Protein AF-A0AAD4JX35-F1 (afdb_monomer)

Sequence (156 aa):
MMIQSEDQEIDRALELCKLIRSDLLKCVGIVQRLDRKYNEPNRYRIDMKPFHMDPMLGRPNSPSLSALCLARSSNVSVSMLSLASCAGAVKNEGRTSNELNAIFVDLNSKCIKLRRELEATTAHAQRITNCSLRQDRVQHRMLMGPQSSKTLICKH

Solvent-accessible surface area (backbone atoms only — not comparable to full-atom values): 10142 Å² total; per-residue (Å²): 118,67,70,65,52,53,53,56,50,50,54,51,50,50,54,51,52,52,50,53,51,53,52,51,53,51,51,51,52,52,50,54,50,48,46,55,72,73,66,45,88,66,82,80,65,73,81,69,71,73,76,78,76,72,77,84,78,71,88,80,89,87,84,87,79,91,78,76,82,80,84,78,82,86,84,80,82,74,76,82,77,75,92,76,77,71,94,73,80,91,70,83,75,73,78,51,73,66,55,52,48,52,51,50,54,52,51,51,54,50,53,55,50,51,51,54,53,47,54,52,50,52,57,48,50,52,52,50,51,55,50,60,75,68,56,72,74,51,69,43,81,40,64,77,43,100,89,45,90,54,68,45,77,48,78,94

pLDDT: mean 72.78, std 22.41, range [32.84, 98.31]

Radius of gyration: 36.79 Å; Cα contacts (8 Å, |Δi|>4): 32; chains: 1; bounding box: 71×34×126 Å

Structure (mmCIF, N/CA/C/O backbone):
data_AF-A0AAD4JX35-F1
#
_entry.id   AF-A0AAD4JX35-F1
#
loop_
_atom_site.group_PDB
_atom_site.id
_atom_site.type_symbol
_atom_site.label_atom_id
_atom_site.label_alt_id
_atom_site.label_comp_id
_atom_site.label_asym_id
_atom_site.label_entity_id
_atom_site.label_seq_id
_atom_site.pdbx_PDB_ins_code
_atom_site.Cartn_x
_atom_site.Cartn_y
_atom_site.Cartn_z
_atom_site.occupancy
_atom_site.B_iso_or_equiv
_atom_site.auth_seq_id
_atom_site.auth_comp_id
_atom_site.auth_asym_id
_atom_site.auth_atom_id
_atom_site.pdbx_PDB_model_num
ATOM 1 N N . MET A 1 1 ? 17.339 1.657 -67.242 1.00 54.09 1 MET A N 1
ATOM 2 C CA . MET A 1 1 ? 16.122 1.787 -66.410 1.00 54.09 1 MET A CA 1
ATOM 3 C C . MET A 1 1 ? 16.310 1.224 -64.998 1.00 54.09 1 MET A C 1
ATOM 5 O O . MET A 1 1 ? 15.802 1.845 -64.085 1.00 54.09 1 MET A O 1
ATOM 9 N N . MET A 1 2 ? 17.076 0.136 -64.792 1.00 58.59 2 MET A N 1
ATOM 10 C CA . MET A 1 2 ? 17.401 -0.401 -63.448 1.00 58.59 2 MET A CA 1
ATOM 11 C C . MET A 1 2 ? 18.201 0.556 -62.545 1.00 58.59 2 MET A C 1
ATOM 13 O O . MET A 1 2 ? 17.868 0.716 -61.382 1.00 58.59 2 MET A O 1
ATOM 17 N N . ILE A 1 3 ? 19.194 1.263 -63.090 1.00 59.94 3 ILE A N 1
ATOM 18 C CA . ILE A 1 3 ? 20.040 2.181 -62.298 1.00 59.94 3 ILE A CA 1
ATOM 19 C C . ILE A 1 3 ? 19.207 3.312 -61.658 1.00 59.94 3 ILE A C 1
ATOM 21 O O . ILE A 1 3 ? 19.419 3.683 -60.514 1.00 59.94 3 ILE A O 1
ATOM 25 N N . GLN A 1 4 ? 18.172 3.796 -62.356 1.00 60.81 4 GLN A N 1
ATOM 26 C CA . GLN A 1 4 ? 17.282 4.841 -61.835 1.00 60.81 4 GLN A CA 1
ATOM 27 C C . GLN A 1 4 ? 16.354 4.349 -60.713 1.00 60.81 4 GLN A C 1
ATOM 29 O O . GLN A 1 4 ? 15.934 5.159 -59.891 1.00 60.81 4 GLN A O 1
ATOM 34 N N . SER A 1 5 ? 16.00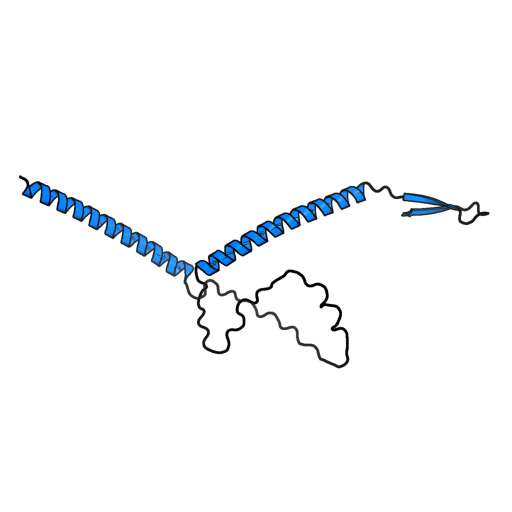1 3.057 -60.674 1.00 67.94 5 SER A N 1
ATOM 35 C CA . SER A 1 5 ? 15.181 2.514 -59.581 1.00 67.94 5 SER A CA 1
ATOM 36 C C . SER A 1 5 ? 16.006 2.258 -58.324 1.00 67.94 5 SER A C 1
ATOM 38 O O . SER A 1 5 ? 15.511 2.497 -57.228 1.00 67.94 5 SER A O 1
ATOM 40 N N . GLU A 1 6 ? 17.261 1.830 -58.482 1.00 70.06 6 GLU A N 1
ATOM 41 C CA . GLU A 1 6 ? 18.200 1.645 -57.368 1.00 70.06 6 GLU A CA 1
ATOM 42 C C . GLU A 1 6 ? 18.534 2.986 -56.697 1.00 70.06 6 GLU A C 1
ATOM 44 O O . GLU A 1 6 ? 18.455 3.092 -55.473 1.00 70.06 6 GLU A O 1
ATOM 49 N N . ASP A 1 7 ? 18.770 4.046 -57.478 1.00 74.06 7 ASP A N 1
ATOM 50 C CA . ASP A 1 7 ? 18.987 5.399 -56.945 1.00 74.06 7 ASP A CA 1
ATOM 51 C C . ASP A 1 7 ? 17.775 5.900 -56.129 1.00 74.06 7 ASP A C 1
ATOM 53 O O . ASP A 1 7 ? 17.926 6.439 -55.032 1.00 74.06 7 ASP A O 1
ATOM 57 N N . GLN A 1 8 ? 16.548 5.630 -56.593 1.00 81.25 8 GLN A N 1
ATOM 58 C CA . GLN A 1 8 ? 15.320 5.979 -55.860 1.00 81.25 8 GLN A CA 1
ATOM 59 C C . GLN A 1 8 ? 15.116 5.170 -54.571 1.00 81.25 8 GLN A C 1
ATOM 61 O O . GLN A 1 8 ? 14.416 5.609 -53.652 1.00 81.25 8 GLN A O 1
ATOM 66 N N . GLU A 1 9 ? 15.637 3.950 -54.497 1.00 85.69 9 GLU A N 1
ATOM 67 C CA . GLU A 1 9 ? 15.598 3.140 -53.278 1.00 85.69 9 GLU A CA 1
ATOM 68 C C . GLU A 1 9 ? 16.635 3.617 -52.260 1.00 85.69 9 GLU A C 1
ATOM 70 O O . GLU A 1 9 ? 16.321 3.710 -51.070 1.00 85.69 9 GLU A O 1
ATOM 75 N N . ILE A 1 10 ? 17.819 4.020 -52.727 1.00 89.56 10 ILE A N 1
ATOM 76 C CA . ILE A 1 10 ? 18.864 4.626 -51.896 1.00 89.56 10 ILE A CA 1
ATOM 77 C C . ILE A 1 10 ? 18.375 5.949 -51.294 1.00 89.56 10 ILE A C 1
ATOM 79 O O . ILE A 1 10 ? 18.512 6.155 -50.087 1.00 89.56 10 ILE A O 1
ATOM 83 N N . ASP A 1 11 ? 17.725 6.807 -52.082 1.00 90.56 11 ASP A N 1
ATOM 84 C CA . ASP A 1 11 ? 17.158 8.067 -51.586 1.00 90.56 11 ASP A CA 1
ATOM 85 C C . ASP A 1 11 ? 16.094 7.838 -50.502 1.00 90.56 11 ASP A C 1
ATOM 87 O O . ASP A 1 11 ? 16.088 8.499 -49.459 1.00 90.56 11 ASP A O 1
ATOM 91 N N . ARG A 1 12 ? 15.222 6.839 -50.690 1.00 91.00 12 ARG A N 1
ATOM 92 C CA . ARG A 1 12 ? 14.220 6.456 -49.681 1.00 91.00 12 ARG A CA 1
ATOM 93 C C . ARG A 1 12 ? 14.861 5.913 -48.406 1.00 91.00 12 ARG A C 1
ATOM 95 O O . ARG A 1 12 ? 14.425 6.259 -47.306 1.00 91.00 12 ARG A O 1
ATOM 102 N N . ALA A 1 13 ? 15.907 5.100 -48.533 1.00 93.44 13 ALA A N 1
ATOM 103 C CA . ALA A 1 13 ? 16.667 4.605 -47.390 1.00 93.44 13 ALA A CA 1
ATOM 104 C C . ALA A 1 13 ? 17.359 5.752 -46.631 1.00 93.44 13 ALA A C 1
ATOM 106 O O . ALA A 1 13 ? 17.369 5.762 -45.398 1.00 93.44 13 ALA A O 1
ATOM 107 N N . LEU A 1 14 ? 17.882 6.755 -47.341 1.00 94.50 14 LEU A N 1
ATOM 108 C CA . LEU A 1 14 ? 18.493 7.938 -46.736 1.00 94.50 14 LEU A CA 1
ATOM 109 C C . LEU A 1 14 ? 17.480 8.777 -45.951 1.00 94.50 14 LEU A C 1
ATOM 111 O O . LEU A 1 14 ? 17.792 9.214 -44.840 1.00 94.50 14 LEU A O 1
ATOM 115 N N . GLU A 1 15 ? 16.267 8.968 -46.469 1.00 95.25 15 GLU A N 1
ATOM 116 C CA . GLU A 1 15 ? 15.203 9.669 -45.739 1.00 95.25 15 GLU A CA 1
ATOM 117 C C . GLU A 1 15 ? 14.775 8.920 -44.469 1.00 95.25 15 GLU A C 1
ATOM 119 O O . GLU A 1 15 ? 14.640 9.526 -43.402 1.00 95.25 15 GLU A O 1
ATOM 124 N N . LEU A 1 16 ? 14.669 7.589 -44.529 1.00 95.44 16 LEU A N 1
ATOM 125 C CA . LEU A 1 16 ? 14.418 6.765 -43.342 1.00 95.44 16 LEU A CA 1
ATOM 126 C C . LEU A 1 16 ? 15.544 6.895 -42.308 1.00 95.44 16 LEU A C 1
ATOM 128 O O . LEU A 1 16 ? 15.275 7.084 -41.120 1.00 95.44 16 LEU A O 1
ATOM 132 N N . CYS A 1 17 ? 16.804 6.871 -42.740 1.00 95.56 17 CYS A N 1
ATOM 133 C CA . CYS A 1 17 ? 17.952 7.078 -41.858 1.00 95.56 17 CYS A CA 1
ATOM 134 C C . CYS A 1 17 ? 17.931 8.463 -41.187 1.00 95.56 17 CYS A C 1
ATOM 136 O O . CYS A 1 17 ? 18.238 8.578 -39.996 1.00 95.56 17 CYS A O 1
ATOM 138 N N . LYS A 1 18 ? 17.535 9.520 -41.911 1.00 95.38 18 LYS A N 1
ATOM 139 C CA . LYS A 1 18 ? 17.370 10.871 -41.345 1.00 95.38 18 LYS A CA 1
ATOM 140 C C . LYS A 1 18 ? 16.255 10.912 -40.299 1.00 95.38 18 LYS A C 1
ATOM 142 O O . LYS A 1 18 ? 16.441 11.524 -39.244 1.00 95.38 18 LYS A O 1
ATOM 147 N N . LEU A 1 19 ? 15.135 10.239 -40.560 1.00 96.50 19 LEU A N 1
ATOM 148 C CA . LEU A 1 19 ? 14.017 10.147 -39.622 1.00 96.50 19 LEU A CA 1
ATOM 149 C C . LEU A 1 19 ? 14.429 9.423 -38.334 1.00 96.50 19 LEU A C 1
ATOM 151 O O . LEU A 1 19 ? 14.279 9.979 -37.245 1.00 96.50 19 LEU A O 1
ATOM 155 N N . ILE A 1 20 ? 15.046 8.245 -38.461 1.00 96.31 20 ILE A N 1
ATOM 156 C CA . ILE A 1 20 ? 15.549 7.459 -37.325 1.00 96.31 20 ILE A CA 1
ATOM 157 C C . ILE A 1 20 ? 16.537 8.287 -36.500 1.00 96.31 20 ILE A C 1
ATOM 159 O O . ILE A 1 20 ? 16.438 8.341 -35.274 1.00 96.31 20 ILE A O 1
ATOM 163 N N . ARG A 1 21 ? 17.463 8.997 -37.154 1.00 95.44 21 ARG A N 1
ATOM 164 C CA . ARG A 1 21 ? 18.409 9.888 -36.470 1.00 95.44 21 ARG A CA 1
ATOM 165 C C . ARG A 1 21 ? 17.696 10.985 -35.675 1.00 95.44 21 ARG A C 1
ATOM 167 O O . ARG A 1 21 ? 18.103 11.273 -34.550 1.00 95.44 21 ARG A O 1
ATOM 174 N N . SER A 1 22 ? 16.659 11.600 -36.243 1.00 96.69 22 SER A N 1
ATOM 175 C CA . SER A 1 22 ? 15.872 12.638 -35.567 1.00 96.69 22 SER A CA 1
ATOM 176 C C . SER A 1 22 ? 15.180 12.095 -34.317 1.00 96.69 22 SER A C 1
ATOM 178 O O . SER A 1 22 ? 15.241 12.709 -33.250 1.00 96.69 22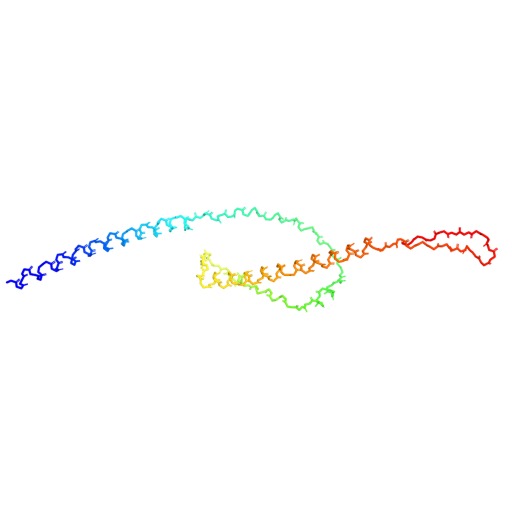 SER A O 1
ATOM 180 N N . ASP A 1 23 ? 14.579 10.913 -34.412 1.00 96.75 23 ASP A N 1
ATOM 181 C CA . ASP A 1 23 ? 13.869 10.305 -33.289 1.00 96.75 23 ASP A CA 1
ATOM 182 C C . ASP A 1 23 ? 14.821 9.837 -32.188 1.00 96.75 23 ASP A C 1
ATOM 184 O O . ASP A 1 23 ? 14.570 10.103 -31.011 1.00 96.75 23 ASP A O 1
ATOM 188 N N . LEU A 1 24 ? 15.975 9.269 -32.548 1.00 96.69 24 LEU A N 1
ATOM 189 C CA . LEU A 1 24 ? 17.024 8.943 -31.581 1.00 96.69 24 LEU A CA 1
ATOM 190 C C . LEU A 1 24 ? 17.512 10.188 -30.828 1.00 96.69 24 LEU A C 1
ATOM 192 O O . LEU A 1 24 ? 17.665 10.142 -29.607 1.00 96.69 24 LEU A O 1
ATOM 196 N N . LEU A 1 25 ? 17.690 11.323 -31.513 1.00 96.50 25 LEU A N 1
ATOM 197 C CA . LEU A 1 25 ? 18.057 12.585 -30.862 1.00 96.50 25 LEU A CA 1
ATOM 198 C C . LEU A 1 25 ? 16.985 13.058 -29.870 1.00 96.50 25 LEU A C 1
ATOM 200 O O . LEU A 1 25 ? 17.322 13.504 -28.769 1.00 96.50 25 LEU A O 1
ATOM 204 N N . LYS A 1 26 ? 15.697 12.917 -30.207 1.00 96.00 26 LYS A N 1
ATOM 205 C CA . LYS A 1 26 ? 14.597 13.230 -29.278 1.00 96.00 26 LYS A CA 1
ATOM 206 C C . LYS A 1 26 ? 14.614 12.305 -28.061 1.00 96.00 26 LYS A C 1
ATOM 208 O O . LYS A 1 26 ? 14.480 12.791 -26.937 1.00 96.00 26 LYS A O 1
ATOM 213 N N . CYS A 1 27 ? 14.810 11.001 -28.264 1.00 96.31 27 CYS A N 1
ATOM 214 C CA . CYS A 1 27 ? 14.917 10.020 -27.184 1.00 96.31 27 CYS A CA 1
ATOM 215 C C . CYS A 1 27 ? 16.073 10.356 -26.237 1.00 96.31 27 CYS A C 1
ATOM 217 O O . CYS A 1 27 ? 15.868 10.422 -25.025 1.00 96.31 27 CYS A O 1
ATOM 219 N N . VAL A 1 28 ? 17.255 10.661 -26.776 1.00 96.31 28 VAL A N 1
ATOM 220 C CA . VAL A 1 28 ? 18.411 11.097 -25.978 1.00 96.31 28 VAL A CA 1
ATOM 221 C C . VAL A 1 28 ? 18.087 12.375 -25.202 1.00 96.31 28 VAL A C 1
ATOM 223 O O . VAL A 1 28 ? 18.375 12.454 -24.010 1.00 96.31 28 VAL A O 1
ATOM 226 N N . GLY A 1 29 ? 17.416 13.347 -25.825 1.00 95.81 29 GLY A N 1
ATOM 227 C CA . GLY A 1 29 ? 16.972 14.565 -25.14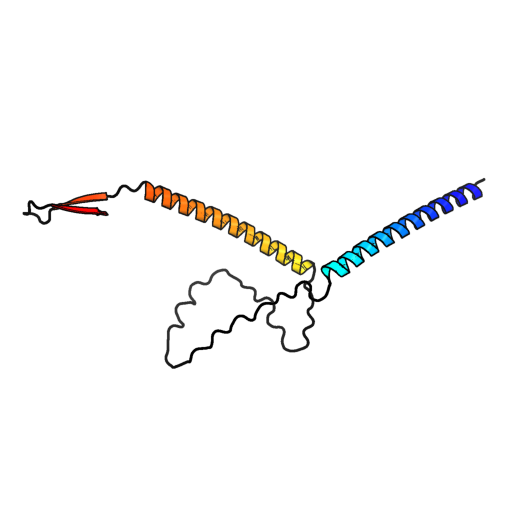5 1.00 95.81 29 GLY A CA 1
ATOM 228 C C . GLY A 1 29 ? 16.011 14.292 -23.982 1.00 95.81 29 GLY A C 1
ATOM 229 O O . GLY A 1 29 ? 16.120 14.915 -22.925 1.00 95.81 29 GLY A O 1
ATOM 230 N N . ILE A 1 30 ? 15.090 13.334 -24.130 1.00 95.00 30 ILE A N 1
ATOM 231 C CA . ILE A 1 30 ? 14.206 12.898 -23.039 1.00 95.00 30 ILE A CA 1
ATOM 232 C C . ILE A 1 30 ? 15.028 12.287 -21.903 1.00 95.00 30 ILE A C 1
ATOM 234 O O . ILE A 1 30 ? 14.867 12.712 -20.759 1.00 95.00 30 ILE A O 1
ATOM 238 N N . VAL A 1 31 ? 15.927 11.351 -22.213 1.00 94.38 31 VAL A N 1
ATOM 239 C CA . VAL A 1 31 ? 16.775 10.685 -21.215 1.00 94.38 31 VAL A CA 1
ATOM 240 C C . VAL A 1 31 ? 17.631 11.701 -20.462 1.00 94.38 31 VAL A C 1
ATOM 242 O O . VAL A 1 31 ? 17.624 11.697 -19.239 1.00 94.38 31 VAL A O 1
ATOM 245 N N . GLN A 1 32 ? 18.271 12.647 -21.152 1.00 92.50 32 GLN A N 1
ATOM 246 C CA . GLN A 1 32 ? 19.068 13.703 -20.515 1.00 92.50 32 GLN A CA 1
ATOM 247 C C . GLN A 1 32 ? 18.242 14.640 -19.623 1.00 92.50 32 GLN A C 1
ATOM 249 O O . GLN A 1 32 ? 18.755 15.171 -18.638 1.00 92.50 32 GLN A O 1
ATOM 254 N N . ARG A 1 33 ? 16.972 14.898 -19.965 1.00 91.75 33 ARG A N 1
ATOM 255 C CA . ARG A 1 33 ? 16.073 15.674 -19.095 1.00 91.75 33 ARG A CA 1
ATOM 256 C C . ARG A 1 33 ? 15.687 14.892 -17.848 1.00 91.75 33 ARG A C 1
ATOM 258 O O . ARG A 1 33 ? 15.601 15.483 -16.777 1.00 91.75 33 ARG A O 1
ATOM 265 N N . LEU A 1 34 ? 15.433 13.592 -17.984 1.00 84.06 34 LEU A N 1
ATOM 266 C CA . LEU A 1 34 ? 15.135 12.721 -16.848 1.00 84.06 34 LEU A CA 1
ATOM 267 C C . LEU A 1 34 ? 16.359 12.576 -15.944 1.00 84.06 34 LEU A C 1
ATOM 269 O O . LEU A 1 34 ? 16.225 12.727 -14.738 1.00 84.06 34 LEU A O 1
ATOM 273 N N . ASP A 1 35 ? 17.537 12.385 -16.525 1.00 82.50 35 ASP A N 1
ATOM 274 C CA . ASP A 1 35 ? 18.807 12.333 -15.809 1.00 82.50 35 ASP A CA 1
ATOM 275 C C . ASP A 1 35 ? 19.017 13.600 -14.970 1.00 82.50 35 ASP A C 1
ATOM 277 O O . ASP A 1 35 ? 19.119 13.521 -13.751 1.00 82.50 35 ASP A O 1
ATOM 281 N N . ARG A 1 36 ? 18.894 14.788 -15.576 1.00 82.25 36 ARG A N 1
ATOM 282 C CA . ARG A 1 36 ? 18.940 16.059 -14.832 1.00 82.25 36 ARG A CA 1
ATOM 283 C C . ARG A 1 36 ? 17.877 16.144 -13.735 1.00 82.25 36 ARG A C 1
ATOM 285 O O . ARG A 1 36 ? 18.177 16.508 -12.607 1.00 82.25 36 ARG A O 1
ATOM 292 N N . LYS A 1 37 ? 16.630 15.774 -14.040 1.00 80.12 37 LYS A N 1
ATOM 293 C CA . LYS A 1 37 ? 15.512 15.875 -13.092 1.00 80.12 37 LYS A CA 1
ATOM 294 C C . LYS A 1 37 ? 15.662 14.930 -11.897 1.00 80.12 37 LYS A C 1
ATOM 296 O O . LYS A 1 37 ? 15.237 15.280 -10.798 1.00 80.12 37 LYS A O 1
ATOM 301 N N . TYR A 1 38 ? 16.162 13.718 -12.096 1.00 73.44 38 TYR A N 1
ATOM 302 C CA . TYR A 1 38 ? 16.132 12.668 -11.074 1.00 73.44 38 TYR A CA 1
ATOM 303 C C . TYR A 1 38 ? 17.492 12.401 -10.426 1.00 73.44 38 TYR A C 1
ATOM 305 O O . TYR A 1 38 ? 17.509 11.945 -9.286 1.00 73.44 38 TYR A O 1
ATOM 313 N N . ASN A 1 39 ? 18.595 12.760 -11.085 1.00 73.38 39 ASN A N 1
ATOM 314 C CA . ASN A 1 39 ? 19.957 12.559 -10.586 1.00 73.38 39 ASN A CA 1
ATOM 315 C C . ASN A 1 39 ? 20.632 13.863 -10.122 1.00 73.38 39 ASN A C 1
ATOM 317 O O . ASN A 1 39 ? 21.837 13.877 -9.876 1.00 73.38 39 ASN A O 1
ATOM 321 N N . GLU A 1 40 ? 19.875 14.956 -9.962 1.00 68.56 40 GLU A N 1
ATOM 322 C CA . GLU A 1 40 ? 20.374 16.193 -9.354 1.00 68.56 40 GLU A CA 1
ATOM 323 C C . GLU A 1 40 ? 20.928 15.918 -7.937 1.00 68.56 40 GLU A C 1
ATOM 325 O O . GLU A 1 40 ? 20.186 15.459 -7.052 1.00 68.56 40 GLU A O 1
ATOM 330 N N . PRO A 1 41 ? 22.225 16.188 -7.685 1.00 55.06 41 PRO A N 1
ATOM 331 C CA . PRO A 1 41 ? 22.819 15.961 -6.378 1.00 55.06 41 PRO A CA 1
ATOM 332 C C . PRO A 1 41 ? 22.117 16.858 -5.352 1.00 55.06 41 PRO A C 1
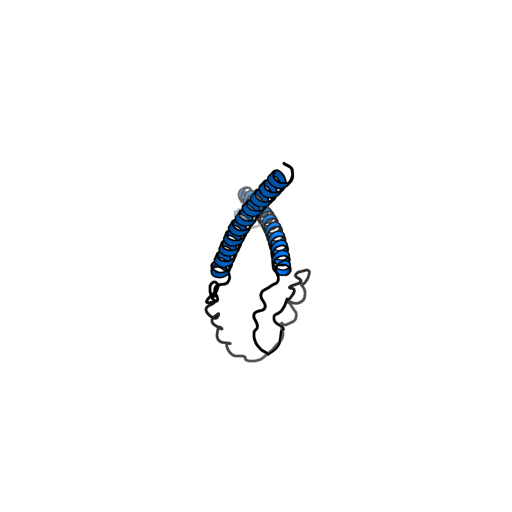ATOM 334 O O . PRO A 1 41 ? 22.076 18.074 -5.510 1.00 55.06 41 PRO A O 1
ATOM 337 N N . ASN A 1 42 ? 21.584 16.240 -4.291 1.00 57.25 42 ASN A N 1
ATOM 338 C CA . ASN A 1 42 ? 20.821 16.843 -3.181 1.00 57.25 42 ASN A CA 1
ATOM 339 C C . ASN A 1 42 ? 19.294 16.965 -3.334 1.00 57.25 42 ASN A C 1
ATOM 341 O O . ASN A 1 42 ? 18.662 17.517 -2.434 1.00 57.25 42 ASN A O 1
ATOM 345 N N . ARG A 1 43 ? 18.651 16.397 -4.363 1.00 55.28 43 ARG A N 1
ATOM 346 C CA . ARG A 1 43 ? 17.173 16.455 -4.464 1.00 55.28 43 ARG A CA 1
ATOM 347 C C . ARG A 1 43 ? 16.438 15.724 -3.327 1.00 55.28 43 ARG A C 1
ATOM 349 O O . ARG A 1 43 ? 15.34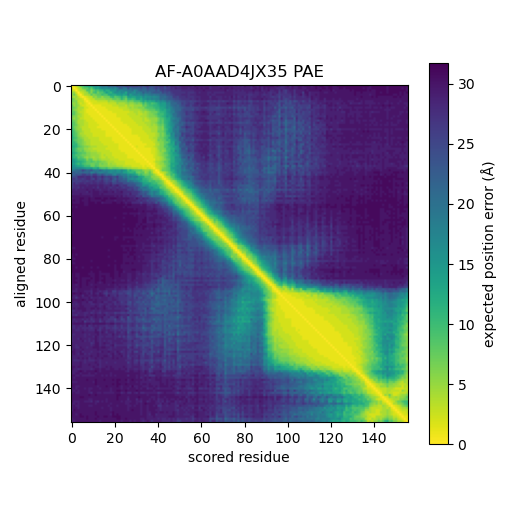4 16.119 -2.940 1.00 55.28 43 ARG A O 1
ATOM 356 N N . TYR A 1 44 ? 17.077 14.701 -2.758 1.00 57.00 44 TYR A N 1
ATOM 357 C CA . TYR A 1 44 ? 16.632 13.975 -1.563 1.00 57.00 44 TYR A CA 1
ATOM 358 C C . TYR A 1 44 ? 17.562 14.226 -0.376 1.00 57.00 44 TYR A C 1
ATOM 360 O O . TYR A 1 44 ? 17.868 13.303 0.380 1.00 57.00 44 TYR A O 1
ATOM 368 N N . ARG A 1 45 ? 18.051 15.462 -0.203 1.00 47.44 45 ARG A N 1
ATOM 369 C CA . ARG A 1 45 ? 18.666 15.850 1.067 1.00 47.44 45 ARG A CA 1
ATOM 370 C C . ARG A 1 45 ? 17.542 15.920 2.101 1.00 47.44 45 ARG A C 1
ATOM 372 O O . ARG A 1 45 ? 16.962 16.969 2.351 1.00 47.44 45 ARG A O 1
ATOM 379 N N . ILE A 1 46 ? 17.168 14.755 2.624 1.00 51.97 46 ILE A N 1
ATOM 380 C CA . ILE A 1 46 ? 16.341 14.659 3.813 1.00 51.97 46 ILE A CA 1
ATOM 381 C C . ILE A 1 46 ? 17.214 15.265 4.901 1.00 51.97 46 ILE A C 1
ATOM 383 O O . ILE A 1 46 ? 18.174 14.638 5.350 1.00 51.97 46 ILE A O 1
ATOM 387 N N . ASP A 1 47 ? 16.928 16.514 5.254 1.00 51.81 47 ASP A N 1
ATOM 388 C CA . ASP A 1 47 ? 17.475 17.137 6.447 1.00 51.81 47 ASP A CA 1
ATOM 389 C C . ASP A 1 47 ? 16.823 16.432 7.640 1.00 51.81 47 ASP A C 1
ATOM 391 O O . ASP A 1 47 ? 15.842 16.887 8.230 1.00 51.81 47 ASP A O 1
ATOM 395 N N . MET A 1 48 ? 17.294 15.213 7.909 1.00 52.38 48 MET A N 1
ATOM 396 C CA . MET A 1 48 ? 17.014 14.533 9.154 1.00 52.38 48 MET A CA 1
ATOM 397 C C . MET A 1 48 ? 17.675 15.402 10.212 1.00 52.38 48 MET A C 1
ATOM 399 O O . MET A 1 48 ? 18.883 15.290 10.431 1.00 52.38 48 MET A O 1
ATOM 403 N N . LYS A 1 49 ? 16.892 16.284 10.849 1.00 48.09 49 LYS A N 1
ATOM 404 C CA . LYS A 1 49 ? 17.301 16.896 12.113 1.00 48.09 49 LYS A CA 1
ATOM 405 C C . LYS A 1 49 ? 17.874 15.758 12.957 1.00 48.09 49 LYS A C 1
ATOM 407 O O . LYS A 1 49 ? 17.160 14.765 13.134 1.00 48.09 49 LYS A O 1
ATOM 412 N N . PRO A 1 50 ? 19.140 15.842 13.405 1.00 53.53 50 PRO A N 1
ATOM 413 C CA . PRO A 1 50 ? 19.710 14.811 14.248 1.00 53.53 50 PRO A CA 1
ATOM 414 C C . PRO A 1 50 ? 18.719 14.568 15.373 1.00 53.53 50 PRO A C 1
ATOM 416 O O . PRO A 1 50 ? 18.282 15.527 16.016 1.00 53.53 50 PRO A O 1
ATOM 419 N N . PHE A 1 51 ? 18.301 13.315 15.553 1.00 48.97 51 PHE A N 1
ATOM 420 C CA . PHE A 1 51 ? 17.549 12.940 16.738 1.00 48.97 51 PHE A CA 1
ATOM 421 C C . PHE A 1 51 ? 18.306 13.535 17.919 1.00 48.97 51 PHE A C 1
ATOM 423 O O . PHE A 1 51 ? 19.510 13.290 18.048 1.00 48.97 51 PHE A O 1
ATOM 430 N N . HIS A 1 52 ? 17.642 14.386 18.708 1.00 49.09 52 HIS A N 1
ATOM 431 C CA . HIS A 1 52 ? 18.219 14.840 19.961 1.00 49.09 52 HIS A CA 1
ATOM 432 C C . HIS A 1 52 ? 18.590 13.570 20.718 1.00 49.09 52 HIS A C 1
ATOM 434 O O . HIS A 1 52 ? 17.721 12.787 21.097 1.00 49.09 52 HIS A O 1
ATOM 440 N N . MET A 1 53 ? 19.894 13.325 20.831 1.00 50.25 53 MET A N 1
ATOM 441 C CA . MET A 1 53 ? 20.424 12.353 21.762 1.00 50.25 53 MET A CA 1
ATOM 442 C C . MET A 1 53 ? 20.026 12.895 23.125 1.00 50.25 53 MET A C 1
ATOM 444 O O . MET A 1 53 ? 20.619 13.863 23.603 1.00 50.25 53 MET A O 1
ATOM 448 N N . ASP A 1 54 ? 18.948 12.341 23.672 1.00 42.53 54 ASP A N 1
ATOM 449 C CA . ASP A 1 54 ? 18.546 12.595 25.045 1.00 42.53 54 ASP A CA 1
ATOM 450 C C . ASP A 1 54 ? 19.784 12.333 25.920 1.00 42.53 54 ASP A C 1
ATOM 452 O O . ASP A 1 54 ? 20.470 11.321 25.705 1.00 42.53 54 ASP A O 1
ATOM 456 N N . PRO A 1 55 ? 20.164 13.247 26.830 1.00 44.34 55 PRO A N 1
ATOM 457 C CA . PRO A 1 55 ? 21.403 13.097 27.563 1.00 44.34 55 PRO A CA 1
ATOM 458 C C . PRO A 1 55 ? 21.331 11.809 28.375 1.00 44.34 55 PRO A C 1
ATOM 460 O O . PRO A 1 55 ? 20.426 11.619 29.186 1.00 44.34 55 PRO A O 1
ATOM 463 N N . MET A 1 56 ? 22.315 10.939 28.149 1.00 43.78 56 MET A N 1
ATOM 464 C CA . MET A 1 56 ? 22.621 9.770 28.965 1.00 43.78 56 MET A CA 1
ATOM 465 C C . MET A 1 56 ? 22.706 10.190 30.436 1.00 43.78 56 MET A C 1
ATOM 467 O O . MET A 1 56 ? 23.754 10.622 30.919 1.00 43.78 56 MET A O 1
ATOM 471 N N . LEU A 1 57 ? 21.587 10.080 31.151 1.00 42.47 57 LEU A N 1
ATOM 472 C CA . LEU A 1 57 ? 21.536 10.258 32.590 1.00 42.47 57 LEU A CA 1
ATOM 473 C C . LEU A 1 57 ? 22.251 9.073 33.236 1.00 42.47 57 LEU A C 1
ATOM 475 O O . LEU A 1 57 ? 21.728 7.967 33.324 1.00 42.47 57 LEU A O 1
ATOM 479 N N . GLY A 1 58 ? 23.492 9.347 33.633 1.00 33.88 58 GLY A N 1
ATOM 480 C CA . GLY A 1 58 ? 24.093 8.910 34.887 1.00 33.88 58 GLY A CA 1
ATOM 481 C C . GLY A 1 58 ? 23.782 7.488 35.341 1.00 33.88 58 GLY A C 1
ATOM 482 O O . GLY A 1 58 ? 22.805 7.232 36.036 1.00 33.88 58 GLY A O 1
ATOM 483 N N . ARG A 1 59 ? 24.734 6.592 35.082 1.00 38.16 59 ARG A N 1
ATOM 484 C CA . ARG A 1 59 ? 24.988 5.404 35.906 1.00 38.16 59 ARG A CA 1
ATOM 485 C C . ARG A 1 59 ? 25.050 5.816 37.392 1.00 38.16 59 ARG A C 1
ATOM 487 O O . ARG A 1 59 ? 25.811 6.727 37.720 1.00 38.16 59 ARG A O 1
ATOM 494 N N . PRO A 1 60 ? 24.341 5.113 38.293 1.00 43.12 60 PRO A N 1
ATOM 495 C CA . PRO A 1 60 ? 25.085 4.319 39.269 1.00 43.12 60 PRO A CA 1
ATOM 496 C C . PRO A 1 60 ? 24.456 2.939 39.553 1.00 43.12 60 PRO A C 1
ATOM 498 O O . PRO A 1 60 ? 23.301 2.813 39.924 1.00 43.12 60 PRO A O 1
ATOM 501 N N . ASN A 1 61 ? 25.301 1.919 39.402 1.00 37.47 61 ASN A N 1
ATOM 502 C CA . ASN A 1 61 ? 25.470 0.722 40.239 1.00 37.47 61 ASN A CA 1
ATOM 503 C C . ASN A 1 61 ? 24.262 -0.149 40.680 1.00 37.47 61 ASN A C 1
ATOM 505 O O . ASN A 1 61 ? 23.494 0.223 41.559 1.00 37.47 61 ASN A O 1
ATOM 509 N N . SER A 1 62 ? 24.344 -1.424 40.246 1.00 32.84 62 SER A N 1
ATOM 510 C CA . SER A 1 62 ? 23.846 -2.683 40.860 1.00 32.84 62 SER A CA 1
ATOM 511 C C . SER A 1 62 ? 22.559 -3.310 40.270 1.00 32.84 62 SER A C 1
ATOM 513 O O . SER A 1 62 ? 21.801 -2.614 39.606 1.00 32.84 62 SER A O 1
ATOM 515 N N . PRO A 1 63 ? 22.360 -4.647 40.359 1.00 45.34 63 PRO A N 1
ATOM 516 C CA . PRO A 1 63 ? 22.405 -5.534 39.194 1.00 45.34 63 PRO A CA 1
ATOM 517 C C . PRO A 1 63 ? 21.107 -6.350 38.995 1.00 45.34 63 PRO A C 1
ATOM 519 O O . PRO A 1 63 ? 20.222 -6.370 39.841 1.00 45.34 63 PRO A O 1
ATOM 522 N N . SER A 1 64 ? 21.064 -7.122 37.901 1.00 44.03 64 SER A N 1
ATOM 523 C CA . SER A 1 64 ? 20.161 -8.267 37.675 1.00 44.03 64 SER A CA 1
ATOM 524 C C . SER A 1 64 ? 18.688 -7.972 37.352 1.00 44.03 64 SER A C 1
ATOM 526 O O . SER A 1 64 ? 17.827 -8.135 38.206 1.00 44.03 64 SER A O 1
ATOM 528 N N . LEU A 1 65 ? 18.384 -7.740 36.065 1.00 38.88 65 LEU A N 1
ATOM 529 C CA . LEU A 1 65 ? 17.144 -8.222 35.414 1.00 38.88 65 LEU A CA 1
ATOM 530 C C . LEU A 1 65 ? 17.355 -8.548 33.913 1.00 38.88 65 LEU A C 1
ATOM 532 O O . LEU A 1 65 ? 16.447 -8.443 33.093 1.00 38.88 65 LEU A O 1
ATOM 536 N N . SER A 1 66 ? 18.551 -8.997 33.522 1.00 39.75 66 SER A N 1
ATOM 537 C CA . SER A 1 66 ? 18.874 -9.355 32.126 1.00 39.75 66 SER A CA 1
ATOM 538 C C . SER A 1 66 ? 18.373 -10.745 31.694 1.00 39.75 66 SER A C 1
ATOM 540 O O . SER A 1 66 ? 18.871 -11.292 30.716 1.00 39.75 66 SER A O 1
ATOM 542 N N . ALA A 1 67 ? 17.398 -11.332 32.394 1.00 45.97 67 ALA A N 1
ATOM 543 C CA . ALA A 1 67 ? 16.953 -12.709 32.149 1.00 45.97 67 ALA A CA 1
ATOM 544 C C . ALA A 1 67 ? 15.525 -12.850 31.586 1.00 45.97 67 ALA A C 1
ATOM 546 O O . ALA A 1 67 ? 15.132 -13.964 31.257 1.00 45.97 67 ALA A O 1
ATOM 547 N N . LEU A 1 68 ? 14.741 -11.773 31.431 1.00 41.97 68 LEU A N 1
ATOM 548 C CA . LEU A 1 68 ? 13.310 -11.913 31.088 1.00 41.97 68 LEU A CA 1
ATOM 549 C C . LEU A 1 68 ? 12.881 -11.447 29.689 1.00 41.97 68 LEU A C 1
ATOM 551 O O . LEU A 1 68 ? 11.732 -11.669 29.320 1.00 41.97 68 LEU A O 1
ATOM 555 N N . CYS A 1 69 ? 13.780 -10.917 28.855 1.00 37.50 69 CYS A N 1
ATOM 556 C CA . CYS A 1 69 ? 13.417 -10.510 27.484 1.00 37.50 69 CYS A CA 1
ATOM 557 C C . CYS A 1 69 ? 13.940 -11.440 26.374 1.00 37.50 69 CYS A C 1
ATOM 559 O O . CYS A 1 69 ? 13.668 -11.202 25.201 1.00 37.50 69 CYS A O 1
ATOM 561 N N . LEU A 1 70 ? 14.641 -12.527 26.717 1.00 42.91 70 LEU A N 1
ATOM 562 C CA . LEU A 1 70 ? 15.226 -13.467 25.746 1.00 42.91 70 LEU A CA 1
ATOM 563 C C . LEU A 1 70 ? 14.337 -14.678 25.398 1.00 42.91 70 LEU A C 1
ATOM 565 O O . LEU A 1 70 ? 14.723 -15.490 24.565 1.00 42.91 70 LEU A O 1
ATOM 569 N N . ALA A 1 71 ? 13.133 -14.794 25.967 1.00 41.78 71 ALA A N 1
ATOM 570 C CA . ALA A 1 71 ? 12.290 -15.989 25.818 1.00 41.78 71 ALA A CA 1
ATOM 571 C C . ALA A 1 71 ? 11.082 -15.835 24.873 1.00 41.78 71 ALA A C 1
ATOM 573 O O . ALA A 1 71 ? 10.171 -16.660 24.900 1.00 41.78 71 ALA A O 1
ATOM 574 N N . ARG A 1 72 ? 11.037 -14.805 24.018 1.00 37.97 72 ARG A N 1
ATOM 575 C CA . ARG A 1 72 ? 9.956 -14.686 23.022 1.00 37.97 72 ARG A CA 1
ATOM 576 C C . ARG A 1 72 ? 10.455 -14.255 21.646 1.00 37.97 72 ARG A C 1
ATOM 578 O O . ARG A 1 72 ? 9.935 -13.339 21.023 1.00 37.97 72 ARG A O 1
ATOM 585 N N . SER A 1 73 ? 11.483 -14.960 21.180 1.00 38.38 73 SER A N 1
ATOM 586 C CA . SER A 1 73 ? 11.852 -15.013 19.769 1.00 38.38 73 SER A CA 1
ATOM 587 C C . SER A 1 73 ? 11.076 -16.137 19.080 1.00 38.38 73 SER A C 1
ATOM 589 O O . SER A 1 73 ? 11.134 -17.289 19.504 1.00 38.38 73 SER A O 1
ATOM 591 N N . SER A 1 74 ? 10.363 -15.816 18.005 1.00 40.41 74 SER A N 1
ATOM 592 C CA . SER A 1 74 ? 10.434 -16.614 16.775 1.00 40.41 74 SER A CA 1
ATOM 593 C C . SER A 1 74 ? 9.837 -15.828 15.604 1.00 40.41 74 SER A C 1
ATOM 595 O O . SER A 1 74 ? 8.640 -15.563 15.550 1.00 40.41 74 SER A O 1
ATOM 597 N N . ASN A 1 75 ? 10.722 -15.505 14.653 1.00 41.19 75 ASN A N 1
ATOM 598 C CA . ASN A 1 75 ? 10.460 -15.220 13.232 1.00 41.19 75 ASN A CA 1
ATOM 599 C C . ASN A 1 75 ? 10.498 -13.761 12.750 1.00 41.19 75 ASN A C 1
ATOM 601 O O . 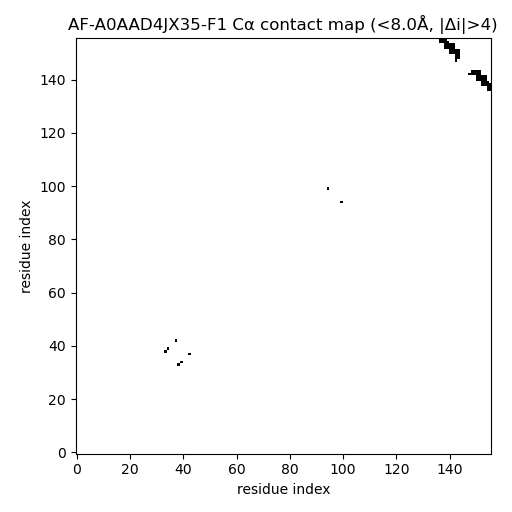ASN A 1 75 ? 9.993 -13.473 11.668 1.00 41.19 75 ASN A O 1
ATOM 605 N N . VAL A 1 76 ? 11.183 -12.854 13.451 1.00 42.06 76 VAL A N 1
ATOM 606 C CA . VAL A 1 76 ? 11.661 -11.617 12.810 1.00 42.06 76 VAL A CA 1
ATOM 607 C C . VAL A 1 76 ? 13.152 -11.768 12.540 1.00 42.06 76 VAL A C 1
ATOM 609 O O . VAL A 1 76 ? 13.992 -11.366 13.341 1.00 42.06 76 VAL A O 1
ATOM 612 N N . SER A 1 77 ? 13.491 -12.372 11.401 1.00 42.28 77 SER A N 1
ATOM 613 C CA . SER A 1 77 ? 14.815 -12.206 10.809 1.00 42.28 77 SER A CA 1
ATOM 614 C C . SER A 1 77 ? 14.932 -10.751 10.357 1.00 42.28 77 SER A C 1
ATOM 616 O O . SER A 1 77 ? 14.634 -10.404 9.213 1.00 42.28 77 SER A O 1
ATOM 618 N N . VAL A 1 78 ? 15.307 -9.871 11.285 1.00 43.69 78 VAL A N 1
ATOM 619 C CA . VAL A 1 78 ? 15.849 -8.561 10.939 1.00 43.69 78 VAL A CA 1
ATOM 620 C C . VAL A 1 78 ? 17.185 -8.857 10.278 1.00 43.69 78 VAL A C 1
ATOM 622 O O . VAL A 1 78 ? 18.205 -9.000 10.948 1.00 43.69 78 VAL A O 1
ATOM 625 N N . SER A 1 79 ? 17.185 -9.030 8.959 1.00 40.31 79 SER A N 1
ATOM 626 C CA . SER A 1 79 ? 18.423 -8.970 8.202 1.00 40.31 79 SER A CA 1
ATOM 627 C C . SER A 1 79 ? 18.940 -7.543 8.362 1.00 40.31 79 SER A C 1
ATOM 629 O O . SER A 1 79 ? 18.488 -6.618 7.691 1.00 40.31 79 SER A O 1
ATOM 631 N N . MET A 1 80 ? 19.843 -7.372 9.328 1.00 46.03 80 MET A N 1
ATOM 632 C CA . MET A 1 80 ? 20.805 -6.280 9.431 1.00 46.03 80 MET A CA 1
ATOM 633 C C . MET A 1 80 ? 21.622 -6.264 8.134 1.00 46.03 80 MET A C 1
ATOM 635 O O . MET A 1 80 ? 22.743 -6.760 8.077 1.00 46.03 80 MET A O 1
ATOM 639 N N . LEU A 1 81 ? 21.028 -5.774 7.049 1.00 47.47 81 LEU A N 1
ATOM 640 C CA . LEU A 1 81 ? 21.716 -5.608 5.782 1.00 47.47 81 LEU A CA 1
ATOM 641 C C . LEU A 1 81 ? 22.393 -4.241 5.797 1.00 47.47 81 LEU A C 1
ATOM 643 O O . LEU A 1 81 ? 21.777 -3.208 5.549 1.00 47.47 81 LEU A O 1
ATOM 647 N N . SER A 1 82 ? 23.694 -4.309 6.079 1.00 45.31 82 SER A N 1
ATOM 648 C CA . SER A 1 82 ? 24.718 -3.325 5.730 1.00 45.31 82 SER A CA 1
ATOM 649 C C . SER A 1 82 ? 24.750 -2.011 6.517 1.00 45.31 82 SER A C 1
ATOM 651 O O . SER A 1 82 ? 24.812 -0.927 5.948 1.00 45.31 82 SER A O 1
ATOM 653 N N . LEU A 1 83 ? 24.853 -2.110 7.845 1.00 41.75 83 LEU A N 1
ATOM 654 C CA . LEU A 1 83 ? 25.511 -1.068 8.652 1.00 41.75 83 LEU A CA 1
ATOM 655 C C . LEU A 1 83 ? 26.859 -1.557 9.214 1.00 41.75 83 LEU A C 1
ATOM 657 O O . LEU A 1 83 ? 27.238 -1.254 10.339 1.00 41.75 83 LEU A O 1
ATOM 661 N N . ALA A 1 84 ? 27.560 -2.365 8.420 1.00 40.19 84 ALA A N 1
ATOM 662 C CA . ALA A 1 84 ? 28.892 -2.877 8.710 1.00 40.19 84 ALA A CA 1
ATOM 663 C C . ALA A 1 84 ? 29.711 -2.926 7.412 1.00 40.19 84 ALA A C 1
ATOM 665 O O . ALA A 1 84 ? 30.138 -3.985 6.969 1.00 40.19 84 ALA A O 1
ATOM 666 N N . SER A 1 85 ? 29.900 -1.769 6.774 1.00 34.38 85 SER A N 1
ATOM 667 C CA . SER A 1 85 ? 31.084 -1.565 5.943 1.00 34.38 85 SER A CA 1
ATOM 668 C C . SER A 1 85 ? 31.915 -0.494 6.624 1.00 34.38 85 SER A C 1
ATOM 670 O O . SER A 1 85 ? 31.492 0.647 6.802 1.00 34.38 85 SER A O 1
ATOM 672 N N . CYS A 1 86 ? 33.047 -0.952 7.128 1.00 37.78 86 CYS A N 1
ATOM 673 C CA . CYS A 1 86 ? 33.985 -0.233 7.953 1.00 37.78 86 CYS A CA 1
ATOM 674 C C . CYS A 1 86 ? 34.545 1.010 7.248 1.00 37.78 86 CYS A C 1
ATOM 676 O O . CYS A 1 86 ? 34.599 1.078 6.025 1.00 37.78 86 CYS A O 1
ATOM 678 N N . ALA A 1 87 ? 34.988 1.959 8.076 1.00 44.72 87 ALA A N 1
ATOM 679 C CA . ALA A 1 87 ? 36.023 2.957 7.824 1.00 44.72 87 ALA A CA 1
ATOM 680 C C . ALA A 1 87 ? 36.635 2.980 6.406 1.00 44.72 87 ALA A C 1
ATOM 682 O O . ALA A 1 87 ? 37.408 2.100 6.037 1.00 44.72 87 ALA A O 1
ATOM 683 N N . GLY A 1 88 ? 36.372 4.061 5.670 1.00 33.81 88 GLY A N 1
ATOM 684 C CA . GLY A 1 88 ? 37.082 4.391 4.434 1.00 33.81 88 GLY A CA 1
ATOM 685 C C . GLY A 1 88 ? 36.139 4.846 3.329 1.00 33.81 88 GLY A C 1
ATOM 686 O O . GLY A 1 88 ? 35.352 4.056 2.835 1.00 33.81 88 GLY A O 1
ATOM 687 N N . ALA A 1 89 ? 36.237 6.128 2.963 1.00 38.56 89 ALA A N 1
ATOM 688 C CA . ALA A 1 89 ? 35.636 6.769 1.789 1.00 38.56 89 ALA A CA 1
ATOM 689 C C . ALA A 1 89 ? 34.187 6.351 1.461 1.00 38.56 89 ALA A C 1
ATOM 691 O O . ALA A 1 89 ? 33.941 5.403 0.721 1.00 38.56 89 ALA A O 1
ATOM 692 N N . VAL A 1 90 ? 33.226 7.142 1.946 1.00 44.75 90 VAL A N 1
ATOM 693 C CA . VAL A 1 90 ? 31.803 7.045 1.592 1.00 44.75 90 VAL A CA 1
ATOM 694 C C . VAL A 1 90 ? 31.623 7.315 0.092 1.00 44.75 90 VAL A C 1
ATOM 696 O O . VAL A 1 90 ? 31.331 8.432 -0.333 1.00 44.75 90 VAL A O 1
ATOM 699 N N . LYS A 1 91 ?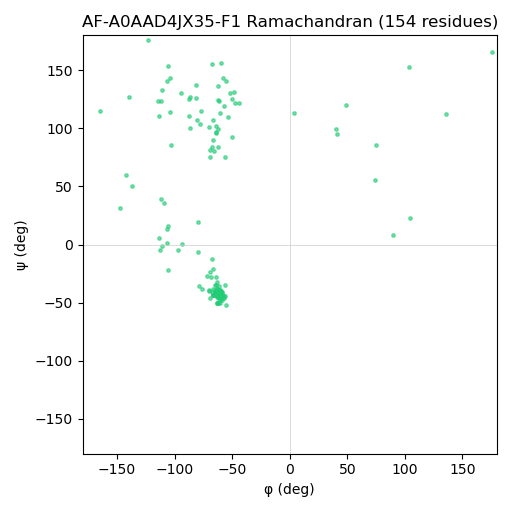 31.808 6.285 -0.734 1.00 45.28 91 LYS A N 1
ATOM 700 C CA . LYS A 1 91 ? 31.156 6.191 -2.033 1.00 45.28 91 LYS A CA 1
ATOM 701 C C . LYS A 1 91 ? 29.750 5.687 -1.752 1.00 45.28 91 LYS A C 1
ATOM 703 O O . LYS A 1 91 ? 29.557 4.534 -1.387 1.00 45.28 91 LYS A O 1
ATOM 708 N N . ASN A 1 92 ? 28.776 6.582 -1.884 1.00 51.62 92 ASN A N 1
ATOM 709 C CA . ASN A 1 92 ? 27.369 6.211 -1.954 1.00 51.62 92 ASN A CA 1
ATOM 710 C C . ASN A 1 92 ? 27.156 5.420 -3.250 1.00 51.62 92 ASN A C 1
ATOM 712 O O . ASN A 1 92 ? 26.745 5.981 -4.264 1.00 51.62 92 ASN A O 1
ATOM 716 N N . GLU A 1 93 ? 27.493 4.133 -3.243 1.00 61.03 93 GLU A N 1
ATOM 717 C CA . GLU A 1 93 ? 27.080 3.224 -4.302 1.00 61.03 93 GLU A CA 1
ATOM 718 C C . GLU A 1 93 ? 25.559 3.092 -4.196 1.00 61.03 93 GLU A C 1
ATOM 720 O O . GLU A 1 93 ? 25.009 2.562 -3.229 1.00 61.03 93 GLU A O 1
ATOM 725 N N . GLY A 1 94 ? 24.863 3.718 -5.148 1.00 61.28 94 GLY A N 1
ATOM 726 C CA . GLY A 1 94 ? 23.418 3.608 -5.264 1.00 61.28 94 GLY A CA 1
ATOM 727 C C . GLY A 1 94 ? 23.025 2.143 -5.430 1.00 61.28 94 GLY A C 1
ATOM 728 O O . GLY A 1 94 ? 23.726 1.376 -6.087 1.00 61.28 94 GLY A O 1
ATOM 729 N N . ARG A 1 95 ? 21.893 1.760 -4.834 1.00 78.56 95 ARG A N 1
ATOM 730 C CA . ARG A 1 95 ? 21.357 0.401 -4.967 1.00 78.56 95 ARG A CA 1
ATOM 731 C C . ARG A 1 95 ? 21.169 0.048 -6.435 1.00 78.56 95 ARG A C 1
ATOM 733 O O . ARG A 1 95 ? 20.695 0.874 -7.221 1.00 78.56 95 ARG A O 1
ATOM 740 N N . THR A 1 96 ? 21.483 -1.190 -6.793 1.00 83.19 96 THR A N 1
ATOM 741 C CA . THR A 1 96 ? 21.244 -1.667 -8.156 1.00 83.19 96 THR A CA 1
ATOM 742 C C . THR A 1 96 ? 19.737 -1.769 -8.427 1.00 83.19 96 THR A C 1
ATOM 744 O O . THR A 1 96 ? 18.924 -1.923 -7.512 1.00 83.19 96 THR A O 1
ATOM 747 N N . SER A 1 97 ? 19.326 -1.698 -9.699 1.00 83.94 97 SER A N 1
ATOM 748 C CA . SER A 1 97 ? 17.905 -1.823 -10.074 1.00 83.94 97 SER A CA 1
ATOM 749 C C . SER A 1 97 ? 17.283 -3.140 -9.578 1.00 83.94 97 SER A C 1
ATOM 751 O O . SER A 1 97 ? 16.135 -3.152 -9.133 1.00 83.94 97 SER A O 1
ATOM 753 N N . ASN A 1 98 ? 18.066 -4.223 -9.558 1.00 87.06 98 ASN A N 1
ATOM 754 C CA . ASN A 1 98 ? 17.636 -5.528 -9.056 1.00 87.06 98 ASN A CA 1
ATOM 755 C C . ASN A 1 98 ? 17.395 -5.520 -7.539 1.00 87.06 98 ASN A C 1
ATOM 757 O O . ASN A 1 98 ? 16.401 -6.078 -7.077 1.00 87.06 98 ASN A O 1
ATOM 761 N N . GLU A 1 99 ? 18.255 -4.852 -6.765 1.00 87.88 99 GLU A N 1
ATOM 762 C CA . GLU A 1 99 ? 18.074 -4.688 -5.316 1.00 87.88 99 GLU A CA 1
ATOM 763 C C . GLU A 1 99 ? 16.832 -3.859 -4.996 1.00 87.88 99 GLU A C 1
ATOM 765 O O . GLU A 1 99 ? 16.054 -4.218 -4.113 1.00 87.88 99 GLU A O 1
ATOM 770 N N . LEU A 1 100 ? 16.603 -2.773 -5.740 1.00 89.56 100 LEU A N 1
ATOM 771 C CA . LEU A 1 100 ? 15.400 -1.956 -5.586 1.00 89.56 100 LEU A CA 1
ATOM 772 C C . LEU A 1 100 ? 14.132 -2.753 -5.903 1.00 89.56 100 LEU A C 1
ATOM 774 O O . LEU A 1 100 ? 13.149 -2.646 -5.169 1.00 89.56 100 LEU A O 1
ATOM 778 N N . ASN A 1 101 ? 14.161 -3.584 -6.947 1.00 90.31 101 ASN A N 1
ATOM 779 C CA . ASN A 1 101 ? 13.038 -4.449 -7.292 1.00 90.31 101 ASN A CA 1
ATOM 780 C C . ASN A 1 101 ? 12.766 -5.499 -6.200 1.00 90.31 101 ASN A C 1
ATOM 782 O O . ASN A 1 101 ? 11.617 -5.695 -5.808 1.00 90.31 101 ASN A O 1
ATOM 786 N N . ALA A 1 102 ? 13.811 -6.126 -5.653 1.00 87.50 102 ALA A N 1
ATOM 787 C CA . ALA A 1 102 ? 13.672 -7.081 -4.555 1.00 87.50 102 ALA A CA 1
ATOM 788 C C . ALA A 1 102 ? 13.068 -6.428 -3.298 1.00 87.50 102 ALA A C 1
ATOM 790 O O . ALA A 1 102 ? 12.133 -6.971 -2.708 1.00 87.50 102 ALA A O 1
ATOM 791 N N . ILE A 1 103 ? 13.541 -5.229 -2.933 1.00 92.50 103 ILE A N 1
ATOM 792 C CA . ILE A 1 103 ? 12.996 -4.447 -1.813 1.00 92.50 103 ILE A CA 1
ATOM 793 C C . ILE A 1 103 ? 11.529 -4.086 -2.064 1.00 92.50 103 ILE A C 1
ATOM 795 O O . ILE A 1 103 ? 10.705 -4.190 -1.157 1.00 92.50 103 ILE A O 1
ATOM 799 N N . PHE A 1 104 ? 11.183 -3.675 -3.286 1.00 94.56 104 PHE A N 1
ATOM 800 C CA . PHE A 1 104 ? 9.810 -3.327 -3.640 1.00 94.56 104 PHE A CA 1
ATOM 801 C C . PHE A 1 104 ? 8.861 -4.524 -3.500 1.00 94.56 104 PHE A C 1
ATOM 803 O O . PHE A 1 104 ? 7.797 -4.394 -2.895 1.00 94.56 104 PHE A O 1
ATOM 810 N N . VAL A 1 105 ? 9.251 -5.696 -4.010 1.00 95.62 105 VAL A N 1
ATOM 811 C CA . VAL A 1 105 ? 8.453 -6.926 -3.896 1.00 95.62 105 VAL A CA 1
ATOM 812 C C . VAL A 1 105 ? 8.274 -7.334 -2.430 1.00 95.62 105 VAL A C 1
ATOM 814 O O . VAL A 1 105 ? 7.151 -7.633 -2.014 1.00 95.62 105 VAL A O 1
ATOM 817 N N . ASP A 1 106 ? 9.344 -7.291 -1.632 1.00 95.88 106 ASP A N 1
ATOM 818 C CA . ASP A 1 106 ? 9.295 -7.595 -0.198 1.00 95.88 106 ASP A CA 1
ATOM 819 C C . ASP A 1 106 ? 8.357 -6.636 0.553 1.00 95.88 106 ASP A C 1
ATOM 821 O O . ASP A 1 106 ? 7.431 -7.081 1.237 1.00 95.88 106 ASP A O 1
ATOM 825 N N . LEU A 1 107 ? 8.515 -5.323 0.359 1.00 97.12 107 LEU A N 1
ATOM 826 C CA . LEU A 1 107 ? 7.632 -4.316 0.952 1.00 97.12 107 LEU A CA 1
ATOM 827 C C . LEU A 1 107 ? 6.175 -4.521 0.540 1.00 97.12 107 LEU A C 1
ATOM 829 O O . LEU A 1 107 ? 5.289 -4.474 1.392 1.00 97.12 107 LEU A O 1
ATOM 833 N N . ASN A 1 108 ? 5.915 -4.796 -0.736 1.00 96.62 108 ASN A N 1
ATOM 834 C CA . ASN A 1 108 ? 4.558 -5.021 -1.217 1.00 96.62 108 ASN A CA 1
ATOM 835 C C . ASN A 1 108 ? 3.922 -6.246 -0.535 1.00 96.62 108 ASN A C 1
ATOM 837 O O . ASN A 1 108 ? 2.787 -6.184 -0.057 1.00 96.62 108 ASN A O 1
ATOM 841 N N . SER A 1 109 ? 4.679 -7.339 -0.402 1.00 95.81 109 SER A N 1
ATOM 842 C CA . SER A 1 109 ? 4.219 -8.545 0.297 1.00 95.81 109 SER A CA 1
ATOM 843 C C . SER A 1 109 ? 3.887 -8.275 1.773 1.00 95.81 109 SER A C 1
ATOM 845 O O . SER A 1 109 ? 2.840 -8.706 2.269 1.00 95.81 109 SER A O 1
ATOM 847 N N . LYS A 1 110 ? 4.722 -7.481 2.458 1.00 97.62 110 LYS A N 1
ATOM 848 C CA . LYS A 1 110 ? 4.518 -7.062 3.850 1.00 97.62 110 LYS A CA 1
ATOM 849 C C . LYS A 1 110 ? 3.292 -6.167 3.994 1.00 97.62 110 LYS A C 1
ATOM 851 O O . LYS A 1 110 ? 2.495 -6.386 4.901 1.00 97.62 110 LYS A O 1
ATOM 856 N N . CYS A 1 111 ? 3.086 -5.222 3.079 1.00 97.31 111 CYS A N 1
ATOM 857 C CA . CYS A 1 111 ? 1.900 -4.366 3.062 1.00 97.31 111 CYS A CA 1
ATOM 858 C C . CYS A 1 111 ? 0.611 -5.177 2.879 1.00 97.31 111 CYS A C 1
ATOM 860 O O . CYS A 1 111 ? -0.366 -4.948 3.592 1.00 97.31 111 CYS A O 1
ATOM 862 N N . ILE A 1 112 ? 0.606 -6.165 1.977 1.00 96.62 112 ILE A N 1
ATOM 863 C CA . ILE A 1 112 ? -0.546 -7.059 1.786 1.00 96.62 112 ILE A CA 1
ATOM 864 C C . ILE A 1 112 ? -0.843 -7.839 3.071 1.00 96.62 112 ILE A C 1
ATOM 866 O O . ILE A 1 112 ? -2.006 -7.941 3.469 1.00 96.62 112 ILE A O 1
ATOM 870 N N . LYS A 1 113 ? 0.193 -8.375 3.727 1.00 97.69 113 LYS A N 1
ATOM 871 C CA . LYS A 1 113 ? 0.048 -9.106 4.991 1.00 97.69 113 LYS A CA 1
ATOM 872 C C . LYS A 1 113 ? -0.512 -8.211 6.098 1.00 97.69 113 LYS A C 1
ATOM 874 O O . LYS A 1 113 ? -1.520 -8.569 6.700 1.00 97.69 113 LYS A O 1
ATOM 879 N N . LEU A 1 114 ? 0.078 -7.034 6.302 1.00 98.19 114 LEU A N 1
ATOM 880 C CA . LEU A 1 114 ? -0.364 -6.073 7.315 1.00 98.19 114 LEU A CA 1
ATOM 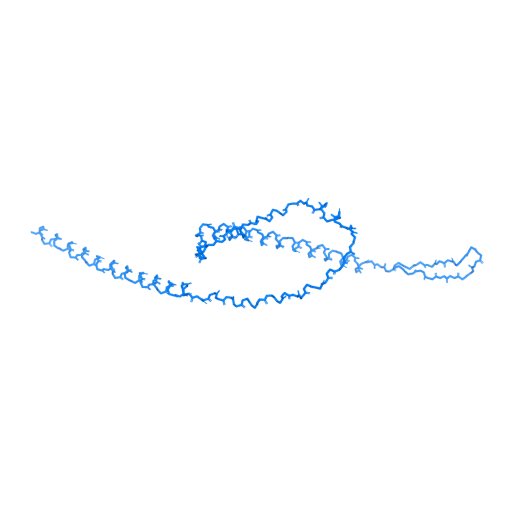881 C C . LEU A 1 114 ? -1.809 -5.627 7.092 1.00 98.19 114 LEU A C 1
ATOM 883 O O . LEU A 1 114 ? -2.572 -5.531 8.048 1.00 98.19 114 LEU A O 1
ATOM 887 N N . ARG A 1 115 ? -2.220 -5.412 5.836 1.00 98.06 115 ARG A N 1
ATOM 888 C CA . ARG A 1 115 ? -3.613 -5.071 5.521 1.00 98.06 115 ARG A CA 1
ATOM 889 C C . ARG A 1 115 ? -4.577 -6.175 5.964 1.00 98.06 115 ARG A C 1
ATOM 891 O O . ARG A 1 115 ? -5.576 -5.878 6.608 1.00 98.06 115 ARG A O 1
ATOM 898 N N . ARG A 1 116 ? -4.260 -7.440 5.669 1.00 97.62 116 ARG A N 1
ATOM 899 C CA . ARG A 1 116 ? -5.087 -8.590 6.081 1.00 97.62 116 ARG A CA 1
ATOM 900 C C . ARG A 1 116 ? -5.152 -8.739 7.602 1.00 97.62 116 ARG A C 1
ATOM 902 O O . ARG A 1 116 ? -6.217 -9.014 8.146 1.00 97.62 116 ARG A O 1
ATOM 909 N N . GLU A 1 117 ? -4.027 -8.560 8.291 1.00 98.06 117 GLU A N 1
ATOM 910 C CA . GLU A 1 117 ? -3.969 -8.620 9.758 1.00 98.06 117 GLU A CA 1
ATOM 911 C C . GLU A 1 117 ? -4.775 -7.488 10.406 1.00 98.06 117 GLU A C 1
ATOM 913 O O . GLU A 1 117 ? -5.492 -7.720 11.383 1.00 98.06 117 GLU A O 1
ATOM 918 N N . LEU A 1 118 ? -4.720 -6.283 9.832 1.00 98.25 118 LEU A N 1
ATOM 919 C CA . LEU A 1 118 ? -5.525 -5.149 10.273 1.00 98.25 118 LEU A CA 1
ATOM 920 C C . LEU A 1 118 ? -7.019 -5.439 10.105 1.00 98.25 118 LEU A C 1
ATOM 922 O O . LEU A 1 118 ? -7.763 -5.319 11.073 1.00 98.25 118 LEU A O 1
ATOM 926 N N . GLU A 1 119 ? -7.448 -5.889 8.923 1.00 98.06 119 GLU A N 1
ATOM 927 C CA . GLU A 1 119 ? -8.845 -6.262 8.652 1.00 98.06 119 GLU A CA 1
ATOM 928 C C . GLU A 1 119 ? -9.348 -7.332 9.635 1.00 98.06 119 GLU A C 1
ATOM 930 O O . GLU A 1 119 ? -10.430 -7.195 10.212 1.00 98.06 119 GLU A O 1
ATOM 935 N N . ALA A 1 120 ? -8.541 -8.366 9.896 1.00 97.75 120 ALA A N 1
ATOM 936 C CA . ALA A 1 120 ? -8.871 -9.414 10.859 1.00 97.75 120 ALA A CA 1
ATOM 937 C C . ALA A 1 120 ? -8.996 -8.870 12.293 1.00 97.75 120 ALA A C 1
ATOM 939 O O . ALA A 1 120 ? -9.929 -9.233 13.019 1.00 97.75 120 ALA A O 1
ATOM 940 N N . THR A 1 121 ? -8.090 -7.975 12.693 1.00 98.12 121 THR A N 1
ATOM 941 C CA . THR A 1 121 ? -8.102 -7.342 14.018 1.00 98.12 121 THR A CA 1
ATOM 942 C C . THR A 1 121 ? -9.315 -6.431 14.179 1.00 98.12 121 THR A C 1
ATOM 944 O O . THR A 1 121 ? -10.006 -6.505 15.194 1.00 98.12 121 THR A O 1
ATOM 947 N N . THR A 1 122 ? -9.643 -5.630 13.163 1.00 98.31 122 THR A N 1
ATOM 948 C CA . THR A 1 122 ? -10.837 -4.779 13.152 1.00 98.31 122 THR A CA 1
ATOM 949 C C . THR A 1 122 ? -12.114 -5.613 13.247 1.00 98.31 122 THR A C 1
ATOM 951 O O . THR A 1 122 ? -12.973 -5.316 14.076 1.00 98.31 122 THR A O 1
ATOM 954 N N . ALA A 1 123 ? -12.226 -6.702 12.481 1.00 97.88 123 ALA A N 1
ATOM 955 C CA . ALA A 1 123 ? -13.371 -7.609 12.561 1.00 97.88 123 ALA A CA 1
ATOM 956 C C . ALA A 1 123 ? -13.478 -8.302 13.934 1.00 97.88 123 ALA A C 1
ATOM 958 O O . ALA A 1 123 ? -14.574 -8.571 14.430 1.00 97.88 123 ALA A O 1
ATOM 959 N N . HIS A 1 124 ? -12.350 -8.615 14.577 1.00 97.50 124 HIS A N 1
ATOM 960 C CA . HIS A 1 124 ? -12.348 -9.156 15.935 1.00 97.50 124 HIS A CA 1
ATOM 961 C C . HIS A 1 124 ? -12.795 -8.118 16.970 1.00 97.50 124 HIS A C 1
ATOM 963 O O . HIS A 1 124 ? -13.674 -8.415 17.778 1.00 97.50 124 HIS A O 1
ATOM 969 N N . ALA A 1 125 ? -12.274 -6.892 16.893 1.00 96.75 125 ALA A N 1
ATOM 970 C CA . ALA A 1 125 ? -12.680 -5.792 17.761 1.00 96.75 125 ALA A CA 1
ATOM 971 C C . ALA A 1 125 ? -14.183 -5.499 17.634 1.00 96.75 125 ALA A C 1
ATOM 973 O O . ALA A 1 125 ? -14.877 -5.431 18.643 1.00 96.75 125 ALA A O 1
ATOM 974 N N . GLN A 1 126 ? -14.715 -5.442 16.409 1.00 96.12 126 GLN A N 1
ATOM 975 C CA . GLN A 1 126 ? -16.152 -5.269 16.167 1.00 96.12 126 GLN A CA 1
ATOM 976 C C . GLN A 1 126 ? -16.991 -6.383 16.803 1.00 96.12 126 GLN A C 1
ATOM 978 O O . GLN A 1 126 ? -18.035 -6.107 17.392 1.00 96.12 126 GLN A O 1
ATOM 983 N N . ARG A 1 127 ? -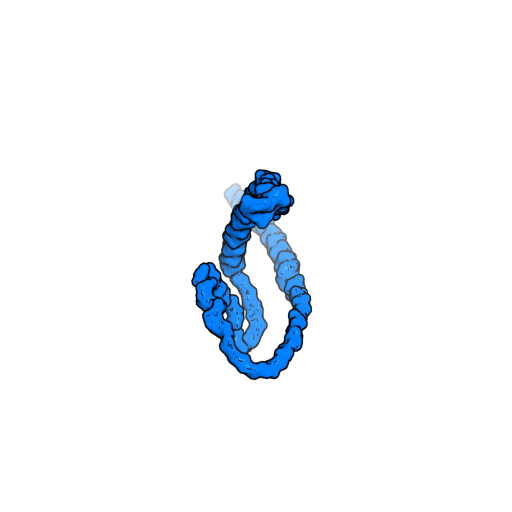16.541 -7.643 16.733 1.00 94.62 127 ARG A N 1
ATOM 984 C CA . ARG A 1 127 ? -17.219 -8.758 17.413 1.00 94.62 127 ARG A CA 1
ATOM 985 C C . ARG A 1 127 ? -17.227 -8.578 18.929 1.00 94.62 127 ARG A C 1
ATOM 987 O O . ARG A 1 127 ? -18.279 -8.761 19.531 1.00 94.62 127 ARG A O 1
ATOM 994 N N . ILE A 1 128 ? -16.104 -8.179 19.531 1.00 94.19 128 ILE A N 1
ATOM 995 C CA . ILE A 1 128 ? -16.029 -7.896 20.973 1.00 94.19 128 ILE A CA 1
ATOM 996 C C . ILE A 1 128 ? -16.997 -6.770 21.346 1.00 94.19 128 ILE A C 1
ATOM 998 O O . ILE A 1 128 ? -17.786 -6.943 22.269 1.00 94.19 128 ILE A O 1
ATOM 1002 N N . THR A 1 129 ? -16.997 -5.660 20.603 1.00 92.50 129 THR A N 1
ATOM 1003 C CA . THR A 1 129 ? -17.910 -4.533 20.845 1.00 92.50 129 THR A CA 1
ATOM 1004 C C . THR A 1 129 ? -19.375 -4.951 20.725 1.00 92.50 129 THR A C 1
ATOM 1006 O O . THR A 1 129 ? -20.197 -4.610 21.574 1.00 92.50 129 THR A O 1
ATOM 1009 N N . ASN A 1 130 ? -19.718 -5.742 19.708 1.00 89.06 130 ASN A N 1
ATOM 1010 C CA . ASN A 1 130 ? -21.074 -6.258 19.540 1.00 89.06 130 ASN A CA 1
ATOM 1011 C C . ASN A 1 130 ? -21.487 -7.178 20.697 1.00 89.06 130 ASN A C 1
ATOM 1013 O O . ASN A 1 130 ? -22.631 -7.113 21.141 1.00 89.06 130 ASN A O 1
ATOM 1017 N N . CYS A 1 131 ? -20.573 -8.008 21.208 1.00 86.38 131 CYS A N 1
ATOM 1018 C CA . CYS A 1 131 ? -20.823 -8.823 22.395 1.00 86.38 131 CYS A CA 1
ATOM 1019 C C . CYS A 1 131 ? -20.987 -7.959 23.650 1.00 86.38 131 CYS A C 1
ATOM 1021 O O . CYS A 1 131 ? -21.927 -8.188 24.404 1.00 86.38 131 CYS A O 1
ATOM 1023 N N . SER A 1 132 ? -20.144 -6.941 23.856 1.00 83.31 132 SER A N 1
ATOM 1024 C CA . SER A 1 132 ? -20.246 -6.062 25.028 1.00 83.31 132 SER A CA 1
ATOM 1025 C C . SER A 1 132 ? -21.536 -5.243 25.036 1.00 83.31 132 SER A C 1
ATOM 1027 O O . SER A 1 132 ? -22.111 -5.026 26.093 1.00 83.31 132 SER A O 1
ATOM 1029 N N . LEU A 1 133 ? -22.029 -4.820 23.866 1.00 78.62 133 LEU A N 1
ATOM 1030 C CA . LEU A 1 133 ? -23.308 -4.106 23.755 1.00 78.62 133 LEU A CA 1
ATOM 1031 C C . LEU A 1 133 ? -24.522 -4.999 24.049 1.00 78.62 133 LEU A C 1
ATOM 1033 O O . LEU A 1 133 ? -25.582 -4.486 24.391 1.00 78.62 133 LEU A O 1
ATOM 1037 N N . ARG A 1 134 ? -24.380 -6.319 23.889 1.00 75.69 134 ARG A N 1
ATOM 1038 C CA . ARG A 1 134 ? -25.434 -7.313 24.141 1.00 75.69 134 ARG A CA 1
ATOM 1039 C C . ARG A 1 134 ? -25.337 -7.959 25.522 1.00 75.69 134 ARG A C 1
ATOM 1041 O O . ARG A 1 134 ? -26.185 -8.779 25.858 1.00 75.69 134 ARG A O 1
ATOM 1048 N N . GLN A 1 135 ? -24.299 -7.650 26.296 1.00 73.94 135 GLN A N 1
ATOM 1049 C CA . GLN A 1 135 ? -24.199 -8.105 27.675 1.00 73.94 135 GLN A CA 1
ATOM 1050 C C . GLN A 1 135 ? -25.095 -7.230 28.548 1.00 73.94 135 GLN A C 1
ATOM 1052 O O . GLN A 1 135 ? -24.759 -6.088 28.863 1.00 73.94 135 GLN A O 1
ATOM 1057 N N . ASP A 1 136 ? -26.243 -7.777 28.941 1.00 68.94 136 ASP A N 1
ATOM 1058 C CA . ASP A 1 136 ? -27.079 -7.165 29.965 1.00 68.94 136 ASP A CA 1
ATOM 1059 C C . ASP A 1 136 ? -26.313 -7.111 31.289 1.00 68.94 136 ASP A C 1
ATOM 1061 O O . ASP A 1 136 ? -25.664 -8.078 31.697 1.00 68.94 136 ASP A O 1
ATOM 1065 N N . ARG A 1 137 ? -26.400 -5.969 31.979 1.00 72.56 137 ARG A N 1
ATOM 1066 C CA . ARG A 1 137 ? -25.835 -5.817 33.325 1.00 72.56 137 ARG A CA 1
ATOM 1067 C C . ARG A 1 137 ? -26.495 -6.824 34.250 1.00 72.56 137 ARG A C 1
ATOM 1069 O O . ARG A 1 137 ? -27.683 -6.701 34.558 1.00 72.56 137 ARG A O 1
ATOM 1076 N N . VAL A 1 138 ? -25.719 -7.791 34.720 1.00 76.00 138 VAL A N 1
ATOM 1077 C CA . VAL A 1 138 ? -26.234 -8.819 35.614 1.00 76.00 138 VAL A CA 1
ATOM 1078 C C . VAL A 1 138 ? -26.361 -8.208 37.007 1.00 76.00 138 VAL A C 1
ATOM 1080 O O . VAL A 1 138 ? -25.379 -7.802 37.629 1.00 76.00 138 VAL A O 1
ATOM 1083 N N . GLN A 1 139 ? -27.601 -8.104 37.488 1.00 82.62 139 GLN A N 1
ATOM 1084 C CA . GLN A 1 139 ? -27.901 -7.635 38.837 1.00 82.62 139 GLN A CA 1
ATOM 1085 C C . GLN A 1 139 ? -28.451 -8.790 39.662 1.00 82.62 139 GLN A C 1
ATOM 1087 O O . GLN A 1 139 ? -29.459 -9.398 39.305 1.00 82.62 139 GLN A O 1
ATOM 1092 N N . HIS A 1 140 ? -27.807 -9.073 40.789 1.00 82.62 140 HIS A N 1
ATOM 1093 C CA . HIS A 1 140 ? -28.267 -10.082 41.734 1.00 82.62 140 HIS A CA 1
ATOM 1094 C C . HIS A 1 140 ? -28.740 -9.406 43.014 1.00 82.62 140 HIS A C 1
ATOM 1096 O O . HIS A 1 140 ? -28.042 -8.566 43.584 1.00 82.62 140 HIS A O 1
ATOM 1102 N N . ARG A 1 141 ? -29.912 -9.805 43.509 1.00 84.88 141 ARG A N 1
ATOM 1103 C CA . ARG A 1 141 ? -30.360 -9.443 44.853 1.00 84.88 141 ARG A CA 1
ATOM 1104 C C . ARG A 1 141 ? -29.815 -10.480 45.829 1.00 84.88 141 ARG A C 1
ATOM 1106 O O . ARG A 1 141 ? -30.250 -11.625 45.805 1.00 84.88 141 ARG A O 1
ATOM 1113 N N . MET A 1 142 ? -28.864 -10.087 46.669 1.00 86.56 142 MET A N 1
ATOM 1114 C CA . MET A 1 142 ? -28.272 -10.967 47.677 1.00 86.56 142 MET A CA 1
ATOM 1115 C C . MET A 1 142 ? -28.819 -10.624 49.062 1.00 86.56 142 MET A C 1
ATOM 1117 O O . MET A 1 142 ? -29.053 -9.458 49.380 1.00 86.56 142 MET A O 1
ATOM 1121 N N . LEU A 1 143 ? -29.023 -11.635 49.901 1.00 88.94 143 LEU A N 1
ATOM 1122 C CA . LEU A 1 143 ? -29.312 -11.442 51.322 1.00 88.94 143 LEU A CA 1
ATOM 1123 C C . LEU A 1 143 ? -27.995 -11.197 52.065 1.00 88.94 143 LEU A C 1
ATOM 1125 O O . LEU A 1 143 ? -27.011 -11.887 51.820 1.00 88.94 143 LEU A O 1
ATOM 1129 N N . MET A 1 144 ? -27.978 -10.230 52.985 1.00 86.69 144 MET A N 1
ATOM 1130 C CA . MET A 1 144 ? -26.781 -9.896 53.779 1.00 86.69 144 MET A CA 1
ATOM 1131 C C . MET A 1 144 ? -26.366 -11.005 54.765 1.00 86.69 144 MET A C 1
ATOM 1133 O O . MET A 1 144 ? -25.287 -10.949 55.343 1.00 86.69 144 MET A O 1
ATOM 1137 N N . GLY A 1 145 ? -27.229 -11.995 54.993 1.00 84.00 145 GLY A N 1
ATOM 1138 C CA . GLY A 1 145 ? -26.968 -13.130 55.868 1.00 84.00 145 GLY A CA 1
ATOM 1139 C C . GLY A 1 145 ? -28.195 -14.038 55.990 1.00 84.00 145 GLY A C 1
ATOM 1140 O O . GLY A 1 145 ? -29.296 -13.620 55.630 1.00 84.00 145 GLY A O 1
ATOM 1141 N N . PRO A 1 146 ? -28.035 -15.261 56.519 1.00 78.25 146 PRO A N 1
ATOM 1142 C CA . PRO A 1 146 ? -29.082 -16.289 56.528 1.00 78.25 146 PRO A CA 1
ATOM 1143 C C . PRO A 1 146 ? -30.298 -15.949 57.405 1.00 78.25 146 PRO A C 1
ATOM 1145 O O . PRO A 1 146 ? -31.372 -16.496 57.185 1.00 78.25 146 PRO A O 1
ATOM 1148 N N . GLN A 1 147 ? -30.153 -15.037 58.372 1.00 83.50 147 GLN A N 1
ATOM 1149 C CA . GLN A 1 147 ? -31.250 -14.566 59.234 1.00 83.50 147 GLN A CA 1
ATOM 1150 C C . GLN A 1 147 ? -31.616 -13.088 59.007 1.00 83.50 147 GLN A C 1
ATOM 1152 O O . GLN A 1 147 ? -32.419 -12.518 59.741 1.00 83.50 147 GLN A O 1
ATOM 1157 N N . SER A 1 148 ? -31.018 -12.435 58.007 1.00 80.56 148 SER A N 1
ATOM 1158 C CA . SER A 1 148 ? -31.236 -11.014 57.728 1.00 80.56 148 SER A CA 1
ATOM 1159 C C . SER A 1 148 ? -32.331 -10.827 56.680 1.00 80.56 148 SER A C 1
ATOM 1161 O O . SER A 1 148 ? -32.250 -11.394 55.596 1.00 80.56 148 SER A O 1
ATOM 1163 N N . SER A 1 149 ? -33.306 -9.954 56.945 1.00 84.12 149 SER A N 1
ATOM 1164 C CA . SER A 1 149 ? -34.276 -9.491 55.937 1.00 84.12 149 SER A CA 1
ATOM 1165 C C . SER A 1 149 ? -33.714 -8.402 55.011 1.00 84.12 149 SER A C 1
ATOM 1167 O O . SER A 1 149 ? -34.363 -8.003 54.041 1.00 84.12 149 SER A O 1
ATOM 1169 N N . LYS A 1 150 ? -32.502 -7.902 55.288 1.00 88.06 150 LYS A N 1
ATOM 1170 C CA . LYS A 1 150 ? -31.853 -6.858 54.490 1.00 88.06 150 LYS A CA 1
ATOM 1171 C C . LYS A 1 150 ? -31.197 -7.470 53.256 1.00 88.06 150 LYS A C 1
ATOM 1173 O O . LYS A 1 150 ? -30.352 -8.362 53.363 1.00 88.06 150 LYS A O 1
ATOM 1178 N N . THR A 1 151 ? -31.549 -6.936 52.090 1.00 89.69 151 THR A N 1
ATOM 1179 C CA . THR A 1 151 ? -30.975 -7.330 50.799 1.00 89.69 151 THR A CA 1
ATOM 1180 C C . THR A 1 151 ? -30.037 -6.262 50.256 1.00 89.69 151 THR A C 1
ATOM 1182 O O . THR A 1 151 ? -30.366 -5.079 50.327 1.00 89.69 151 THR A O 1
ATOM 1185 N N . LEU A 1 152 ? -28.929 -6.679 49.650 1.00 89.12 152 LEU A N 1
ATOM 1186 C CA . LEU A 1 152 ? -28.044 -5.838 48.846 1.00 89.12 152 LEU A CA 1
ATOM 1187 C C . LEU A 1 152 ? -28.225 -6.163 47.353 1.00 89.12 152 LEU A C 1
ATOM 1189 O O . LEU A 1 152 ? -28.619 -7.274 46.993 1.00 89.12 152 LEU A O 1
ATOM 1193 N N . ILE A 1 153 ? -27.943 -5.199 46.482 1.00 88.12 153 ILE A N 1
ATOM 1194 C CA . ILE A 1 153 ? -27.914 -5.423 45.033 1.00 88.12 153 ILE A CA 1
ATOM 1195 C C . ILE A 1 153 ? -26.451 -5.477 44.612 1.00 88.12 153 ILE A C 1
ATOM 1197 O O . ILE A 1 153 ? -25.748 -4.472 44.706 1.00 88.12 153 ILE A O 1
ATOM 1201 N N . CYS A 1 154 ? -26.005 -6.642 44.151 1.00 80.94 154 CYS A N 1
ATOM 1202 C CA . CYS A 1 154 ? -24.715 -6.788 43.496 1.00 80.94 154 CYS A CA 1
ATOM 1203 C C . CYS A 1 154 ? -24.889 -6.477 42.008 1.00 80.94 154 CYS A C 1
ATOM 1205 O O . CYS A 1 154 ? -25.784 -7.030 41.366 1.00 80.94 154 CYS A O 1
ATOM 1207 N N . LYS A 1 155 ? -24.069 -5.569 41.479 1.00 80.88 155 LYS A N 1
ATOM 1208 C CA . LYS A 1 155 ? -24.061 -5.188 40.063 1.00 80.88 155 LYS A CA 1
ATOM 1209 C C . LYS A 1 155 ? -22.727 -5.634 39.472 1.00 80.88 155 LYS A C 1
ATOM 1211 O O . LYS A 1 155 ? -21.694 -5.233 40.007 1.00 80.88 155 LYS A O 1
ATOM 1216 N N . HIS A 1 156 ? -22.772 -6.440 38.415 1.00 66.62 156 HIS A N 1
ATOM 1217 C CA . HIS A 1 156 ? -21.605 -6.880 37.648 1.00 66.62 156 HIS A CA 1
ATOM 1218 C C . HIS A 1 156 ? -21.569 -6.208 36.275 1.00 66.62 156 HIS A C 1
ATOM 1220 O O . HIS A 1 156 ? -22.659 -5.986 35.690 1.00 66.62 156 HIS A O 1
#

Organism: NCBI:txid30044

Secondary structure (DSSP, 8-state):
-HHHHHHHHHHHHHHHHHHHHHHHHHHHHHHHHHHHHHH-TTTT---------------------TTSSSS---S------SS---SS-----PPPHHHHHHHHHHHHHHHHHHHHHHHHHHHHHHHHHHHHHH----EEEEESSTT---EEEEE-

Mean predicted aligned error: 21.74 Å

Foldseek 3Di:
DVVVVVVVVVVVVVVVVVVVVVVVVVVVVVVVVVCCVPVPPCPPVPPPPPDPPPPPPDDDDDDDDPPPPPPDDDDPPPPPPDPDDDDDDPPVPDDDPVRVVVVVVVVVVVVVVVVVVVVVVVVVVVVVVVVVVVDDWDWDWAAPDPPGPDTDIDTD